Protein AF-A0A2P8WFS4-F1 (afdb_monomer)

Sequence (66 aa):
MNGEHYQETLWVLIKAYFQQPLFDQNQLPTFNPLTFRRHYRIQYLEHCWQLDYEIERRRLQLEDHW

pLDDT: mean 72.25, std 11.4, range [50.72, 92.56]

Radius of gyration: 18.38 Å; Cα contacts (8 Å, |Δi|>4): 11; chains: 1; bounding box: 33×27×58 Å

Mean predicted aligned error: 11.96 Å

Foldseek 3Di:
DPPVVVVVVVVVVVVVVCPPPLHDPPDDDDPPVVVNVVVSVVSVVVVVVVVVVVVVVVVVVVVVVD

Secondary structure (DSSP, 8-state):
--HHHHHHHHHHHHHHHHTSTTS-TTS-----HHHHHHHHHHHHHHHHHHHHHHHHHHHHHHHHT-

Solvent-accessible surface area (backbone atoms only — not comparable to full-atom values): 3937 Å² total; per-residue (Å²): 134,68,66,65,62,49,51,53,52,50,51,50,52,53,50,57,59,57,64,36,94,75,44,64,85,85,60,79,85,64,87,47,70,71,60,36,55,54,51,50,52,50,46,47,51,53,49,53,49,52,51,53,51,53,51,51,51,52,49,50,55,51,61,77,72,109

Structure (mmCIF, N/CA/C/O backbone):
data_AF-A0A2P8WFS4-F1
#
_entry.id   AF-A0A2P8WFS4-F1
#
loop_
_atom_site.group_PDB
_atom_site.id
_atom_site.type_symbol
_atom_site.label_atom_id
_atom_site.label_alt_id
_atom_site.label_comp_id
_atom_site.label_asym_id
_atom_site.label_entity_id
_atom_site.label_seq_id
_atom_site.pdbx_PDB_ins_code
_atom_site.Cartn_x
_atom_site.Cartn_y
_atom_site.Cartn_z
_atom_site.occupancy
_atom_site.B_iso_or_equiv
_atom_site.auth_seq_id
_atom_site.auth_comp_id
_atom_site.auth_asym_id
_atom_site.auth_atom_id
_atom_site.pdbx_PDB_model_num
ATOM 1 N N . MET A 1 1 ? -3.303 17.440 34.434 1.00 50.72 1 MET A N 1
ATOM 2 C CA . MET A 1 1 ? -2.780 17.933 33.141 1.00 50.72 1 MET A CA 1
ATOM 3 C C . MET A 1 1 ? -1.909 16.906 32.391 1.00 50.72 1 MET A C 1
ATOM 5 O O . MET A 1 1 ? -1.192 17.301 31.491 1.00 50.72 1 MET A O 1
ATOM 9 N N . ASN A 1 2 ? -1.984 15.594 32.685 1.00 56.03 2 ASN A N 1
ATOM 10 C CA . ASN A 1 2 ? -1.197 14.566 31.964 1.00 56.03 2 ASN A CA 1
ATOM 11 C C . ASN A 1 2 ? -2.031 13.710 30.988 1.00 56.03 2 ASN A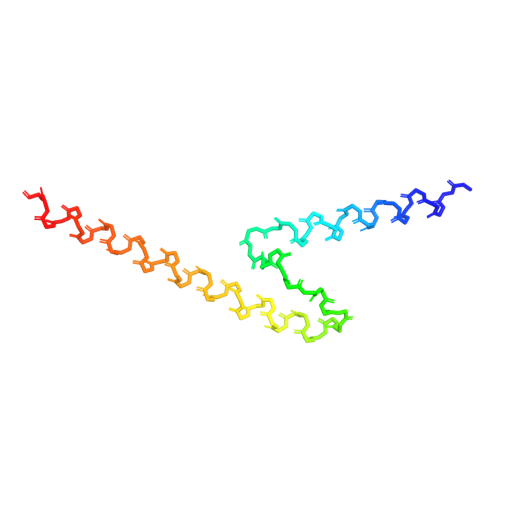 C 1
ATOM 13 O O . ASN A 1 2 ? -1.467 12.983 30.179 1.00 56.03 2 ASN A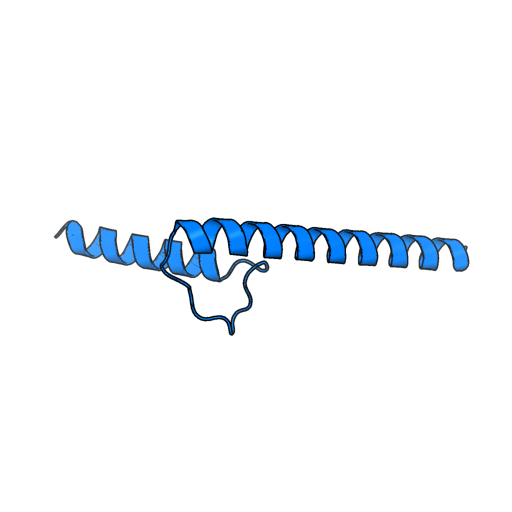 O 1
ATOM 17 N N . GLY A 1 3 ? -3.366 13.767 31.069 1.00 54.94 3 GLY A N 1
ATOM 18 C CA . GLY A 1 3 ? -4.261 12.963 30.225 1.00 54.94 3 GLY A CA 1
ATOM 19 C C . GLY A 1 3 ? -4.478 13.543 28.825 1.00 54.94 3 GLY A C 1
ATOM 20 O O . GLY A 1 3 ? -4.532 12.790 27.859 1.00 54.94 3 GLY A O 1
ATOM 21 N N . GLU A 1 4 ? -4.537 14.871 28.706 1.00 59.91 4 GLU A N 1
ATOM 22 C CA . GLU A 1 4 ? -4.763 15.567 27.427 1.00 59.91 4 GLU A CA 1
ATOM 23 C C . GLU A 1 4 ? -3.572 15.386 26.477 1.00 59.91 4 GLU A C 1
ATOM 25 O O . GLU A 1 4 ? -3.743 15.014 25.320 1.00 59.91 4 GLU A O 1
ATOM 30 N N . HIS A 1 5 ? -2.349 15.487 27.005 1.00 58.75 5 HIS A N 1
ATOM 31 C CA . HIS A 1 5 ? -1.125 15.298 26.225 1.00 58.75 5 HIS A CA 1
ATOM 32 C C . HIS A 1 5 ? -0.972 13.861 25.689 1.00 58.75 5 HIS A C 1
ATOM 34 O O . HIS A 1 5 ? -0.463 13.638 24.587 1.00 58.75 5 HIS A O 1
ATOM 40 N N . TYR A 1 6 ? -1.448 12.870 26.452 1.00 59.66 6 TYR A N 1
ATOM 41 C CA . TYR A 1 6 ? -1.452 11.467 26.036 1.00 59.66 6 TYR A CA 1
ATOM 42 C C . TYR A 1 6 ? -2.467 11.212 24.915 1.00 59.66 6 TYR A C 1
ATOM 44 O O . TYR A 1 6 ? -2.167 10.497 23.958 1.00 59.66 6 TYR A O 1
ATOM 52 N N . GLN A 1 7 ? -3.649 11.828 24.999 1.00 62.22 7 GLN A N 1
ATOM 53 C CA . GLN A 1 7 ? -4.674 11.728 23.961 1.00 62.22 7 GLN A CA 1
ATOM 54 C C . GLN A 1 7 ? -4.215 12.364 22.646 1.00 62.22 7 GLN A C 1
ATOM 56 O O . GLN A 1 7 ? -4.371 11.748 21.594 1.00 62.22 7 GLN A O 1
ATOM 61 N N . GLU A 1 8 ? -3.591 13.541 22.693 1.00 69.50 8 GLU A N 1
ATOM 62 C CA . GLU A 1 8 ? -3.002 14.177 21.508 1.00 69.50 8 GLU A CA 1
ATOM 63 C C . GLU A 1 8 ? -1.919 13.304 20.866 1.00 69.50 8 GLU A C 1
ATOM 65 O O . GLU A 1 8 ? -1.930 13.081 19.655 1.00 69.50 8 GLU A O 1
ATOM 70 N N . THR A 1 9 ? -1.026 12.737 21.681 1.00 73.12 9 THR A N 1
ATOM 71 C CA . THR A 1 9 ? 0.037 11.842 21.198 1.00 73.12 9 THR A CA 1
ATOM 72 C C . THR A 1 9 ? -0.543 10.592 20.530 1.00 73.12 9 THR A C 1
ATOM 74 O O . THR A 1 9 ? -0.085 10.183 19.463 1.00 73.12 9 THR A O 1
ATOM 77 N N . LEU A 1 10 ? -1.591 10.005 21.112 1.00 73.44 10 LEU A N 1
ATOM 78 C CA . LEU A 1 10 ? -2.271 8.842 20.546 1.00 73.44 10 LEU A CA 1
ATOM 79 C C . LEU A 1 10 ? -2.914 9.166 19.189 1.00 73.44 10 LEU A C 1
ATOM 81 O O . LEU A 1 10 ? -2.777 8.390 18.246 1.00 73.44 10 LEU A O 1
ATOM 85 N N . TRP A 1 11 ? -3.559 10.326 19.059 1.00 72.62 11 TRP A N 1
ATOM 86 C CA . TRP A 1 11 ? -4.150 10.767 17.795 1.00 72.62 11 TRP A CA 1
ATOM 87 C C . TRP A 1 11 ? -3.109 11.011 16.704 1.00 72.62 11 TRP A C 1
ATOM 89 O O . TRP A 1 11 ? -3.335 10.630 15.554 1.00 72.62 11 TRP A O 1
ATOM 99 N N . VAL A 1 12 ? -1.955 11.586 17.052 1.00 76.44 12 VAL A N 1
ATOM 100 C CA . VAL A 1 12 ? -0.834 11.766 16.117 1.00 76.44 12 VAL A CA 1
ATOM 101 C C . VAL A 1 12 ? -0.314 10.417 15.624 1.00 76.44 12 VAL A C 1
ATOM 103 O O . VAL A 1 12 ? -0.129 10.244 14.421 1.00 76.44 12 VAL A O 1
ATOM 106 N N . LEU A 1 13 ? -0.139 9.442 16.520 1.00 74.44 13 LEU A N 1
ATOM 107 C CA . LEU A 1 13 ? 0.323 8.099 16.159 1.00 74.44 13 LEU A CA 1
ATOM 108 C C . LEU A 1 13 ? -0.681 7.361 15.271 1.00 74.44 13 LEU A C 1
ATOM 110 O O . LEU A 1 13 ? -0.290 6.766 14.270 1.00 74.44 13 LEU A O 1
ATOM 114 N N . ILE A 1 14 ? -1.973 7.440 15.596 1.00 73.81 14 ILE A N 1
ATOM 115 C CA . ILE A 1 14 ? -3.044 6.859 14.779 1.00 73.81 14 ILE A CA 1
ATOM 116 C C . ILE A 1 14 ? -3.041 7.495 13.385 1.00 73.81 14 ILE A C 1
ATOM 118 O O . ILE A 1 14 ? -3.071 6.785 12.383 1.00 73.81 14 ILE A O 1
ATOM 122 N N . LYS A 1 15 ? -2.944 8.825 13.302 1.00 72.62 15 LYS A N 1
ATOM 123 C CA . LYS A 1 15 ? -2.921 9.544 12.025 1.00 72.62 15 LYS A CA 1
ATOM 124 C C . LYS A 1 15 ? -1.690 9.192 11.189 1.00 72.62 15 LYS A C 1
ATOM 126 O O . LYS A 1 15 ? -1.839 8.901 10.010 1.00 72.62 15 LYS A O 1
ATOM 131 N N . ALA A 1 16 ? -0.502 9.173 11.792 1.00 72.50 16 ALA A N 1
ATOM 132 C CA . ALA A 1 16 ? 0.738 8.799 11.113 1.00 72.50 16 ALA A CA 1
ATOM 133 C C . ALA A 1 16 ? 0.693 7.352 10.602 1.00 72.50 16 ALA A C 1
ATOM 135 O O . ALA A 1 16 ? 1.174 7.061 9.510 1.00 72.50 16 ALA A O 1
ATOM 136 N N . TYR 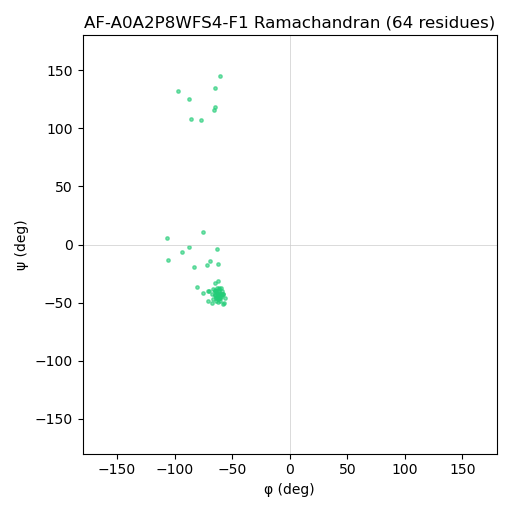A 1 17 ? 0.071 6.455 11.368 1.00 68.94 17 TYR A N 1
ATOM 137 C CA . TYR A 1 17 ? -0.142 5.076 10.959 1.00 68.94 17 TYR A CA 1
ATOM 138 C C . TYR A 1 17 ? -1.059 4.991 9.729 1.00 68.94 17 TYR A C 1
ATOM 140 O O . TYR A 1 17 ? -0.661 4.398 8.736 1.00 68.94 17 TYR A O 1
ATOM 148 N N . PHE A 1 18 ? -2.204 5.682 9.721 1.00 67.69 18 PHE A N 1
ATOM 149 C CA . PHE A 1 18 ? -3.102 5.743 8.554 1.00 67.69 18 PHE A CA 1
ATOM 150 C C . PHE A 1 18 ? -2.546 6.523 7.351 1.00 67.69 18 PHE A C 1
ATOM 152 O O . PHE A 1 18 ? -3.087 6.419 6.257 1.00 67.69 18 PHE A O 1
ATOM 159 N N . GLN A 1 19 ? -1.476 7.299 7.527 1.00 70.88 19 GLN A N 1
ATOM 160 C CA . GLN A 1 19 ? -0.783 8.001 6.440 1.00 70.88 19 GLN A CA 1
ATOM 161 C C . GLN A 1 19 ? 0.298 7.155 5.757 1.00 70.88 19 GLN A C 1
ATOM 163 O O . GLN A 1 19 ? 0.935 7.632 4.816 1.00 70.88 19 GLN A O 1
ATOM 168 N N . GLN A 1 20 ? 0.538 5.922 6.211 1.00 67.75 20 GLN A N 1
ATOM 169 C CA . GLN A 1 20 ? 1.471 5.032 5.530 1.00 67.75 20 GLN A CA 1
ATOM 170 C C . GLN A 1 20 ? 0.987 4.762 4.095 1.00 67.75 20 GLN A C 1
ATOM 172 O O . GLN A 1 20 ? -0.215 4.619 3.879 1.00 67.75 20 GLN A O 1
ATOM 177 N N . PRO A 1 21 ? 1.903 4.623 3.118 1.00 64.81 21 PRO A N 1
ATOM 178 C CA . PRO A 1 21 ? 1.571 4.443 1.695 1.00 64.81 21 PRO A CA 1
ATOM 179 C C . PRO A 1 21 ? 0.794 3.150 1.388 1.00 64.81 21 PRO A C 1
ATOM 181 O O . PRO A 1 21 ? 0.401 2.910 0.254 1.00 64.81 21 PRO A O 1
ATOM 184 N N . LEU A 1 22 ? 0.590 2.322 2.410 1.00 63.97 22 LEU A N 1
ATOM 185 C CA . LEU A 1 22 ? -0.174 1.083 2.393 1.00 63.97 22 LEU A CA 1
ATOM 186 C C . LEU A 1 22 ? -1.681 1.303 2.562 1.00 63.97 22 LEU A C 1
ATOM 188 O O . LEU A 1 22 ? -2.458 0.406 2.248 1.00 63.97 22 LEU A O 1
ATOM 192 N N . PHE A 1 23 ? -2.095 2.455 3.091 1.00 63.06 23 PHE A N 1
ATOM 193 C CA . PHE A 1 23 ? -3.499 2.774 3.303 1.00 63.06 23 PHE A CA 1
ATOM 194 C C . PHE A 1 23 ? -4.027 3.620 2.148 1.00 63.06 23 PHE A C 1
ATOM 196 O O . PHE A 1 23 ? -3.429 4.631 1.776 1.00 63.06 23 PHE A O 1
ATOM 203 N N . ASP A 1 24 ? -5.186 3.233 1.617 1.00 65.19 24 ASP A N 1
ATOM 204 C CA . ASP A 1 24 ? -5.962 4.125 0.766 1.00 65.19 24 ASP A CA 1
ATOM 205 C C . ASP A 1 24 ? -6.419 5.320 1.614 1.00 65.19 24 ASP A C 1
ATOM 207 O O . ASP A 1 24 ? -7.152 5.170 2.595 1.00 65.19 24 ASP A O 1
ATOM 211 N N . GLN A 1 25 ? -5.974 6.518 1.231 1.00 66.25 25 GLN A N 1
ATOM 212 C CA . GLN A 1 25 ? -6.299 7.766 1.923 1.00 66.25 25 GLN A CA 1
ATOM 213 C C . GLN A 1 25 ? -7.804 8.077 1.904 1.00 66.25 25 GLN A C 1
ATOM 215 O O . GLN A 1 25 ? -8.270 8.886 2.706 1.00 66.25 25 GLN A O 1
ATOM 220 N N . ASN A 1 26 ? -8.565 7.430 1.017 1.00 67.88 26 ASN A N 1
ATOM 221 C CA . ASN A 1 26 ? -10.013 7.579 0.905 1.00 67.88 26 ASN A CA 1
ATOM 222 C C . ASN A 1 26 ? -10.795 6.537 1.719 1.00 67.88 26 ASN A C 1
ATOM 224 O O . ASN A 1 26 ? -12.023 6.616 1.802 1.00 67.88 26 ASN A O 1
ATOM 228 N N . GLN A 1 27 ? -10.121 5.554 2.318 1.00 63.06 27 GLN A N 1
ATOM 229 C CA . GLN A 1 27 ? -10.780 4.488 3.056 1.00 63.06 27 GLN A CA 1
ATOM 230 C C . GLN A 1 27 ? -11.015 4.891 4.516 1.00 63.06 27 GLN A C 1
ATOM 232 O O . GLN A 1 27 ? -10.093 5.247 5.250 1.00 63.06 27 GLN A O 1
ATOM 237 N N . LEU A 1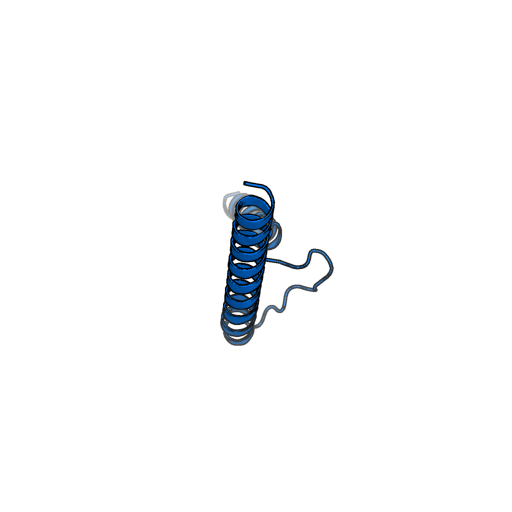 28 ? -12.272 4.804 4.965 1.00 61.31 28 LEU A N 1
ATOM 238 C CA . LEU A 1 28 ? -12.613 5.074 6.360 1.00 61.31 28 LEU A CA 1
ATOM 239 C C . LEU A 1 28 ? -11.954 4.036 7.287 1.00 61.31 28 LEU A C 1
ATOM 241 O O . LEU A 1 28 ? -12.032 2.831 7.020 1.00 61.31 28 LEU A O 1
ATOM 245 N N . PRO A 1 29 ? -11.344 4.468 8.405 1.00 58.91 29 PRO A N 1
ATOM 246 C CA . PRO A 1 29 ? -10.699 3.561 9.338 1.00 58.91 29 PRO A CA 1
ATOM 247 C C . PRO A 1 29 ? -11.734 2.644 9.999 1.00 58.91 29 PRO A C 1
ATOM 249 O O . PRO A 1 29 ? -12.610 3.081 10.747 1.00 58.91 29 PRO A O 1
ATOM 252 N N . THR A 1 30 ? -11.629 1.339 9.743 1.00 58.78 30 THR A N 1
ATOM 253 C CA . THR A 1 30 ? -12.467 0.338 10.418 1.00 58.78 30 THR A CA 1
ATOM 254 C C . THR A 1 30 ? -11.937 0.101 11.835 1.00 58.78 30 THR A C 1
ATOM 256 O O . THR A 1 30 ? -10.916 -0.557 12.016 1.00 58.78 30 THR A O 1
ATOM 259 N N . PHE A 1 31 ? -12.640 0.588 12.859 1.00 58.78 31 PHE A N 1
ATOM 260 C CA . PHE A 1 31 ? -12.224 0.484 14.270 1.00 58.78 31 PHE A CA 1
ATOM 261 C C . PHE A 1 31 ? -12.397 -0.907 14.910 1.00 58.78 31 PHE A C 1
ATOM 263 O O . PHE A 1 31 ? -12.262 -1.044 16.122 1.00 58.78 31 PHE A O 1
ATOM 270 N N . ASN A 1 32 ? -12.684 -1.961 14.138 1.00 64.12 32 ASN A N 1
ATOM 271 C CA . ASN A 1 32 ? -12.682 -3.330 14.658 1.00 64.12 32 ASN A CA 1
ATOM 272 C C . ASN A 1 32 ? -11.249 -3.893 14.586 1.00 64.12 32 ASN A C 1
ATOM 274 O O . ASN A 1 32 ? -10.817 -4.229 13.485 1.00 64.12 32 ASN A O 1
ATOM 278 N N . PRO A 1 33 ? -10.523 -4.075 15.706 1.00 57.88 33 PRO A N 1
ATOM 279 C CA . PRO A 1 33 ? -9.094 -4.409 15.683 1.00 57.88 33 PRO A CA 1
ATOM 280 C C . PRO A 1 33 ? -8.773 -5.747 15.000 1.00 57.88 33 PRO A C 1
ATOM 282 O O . PRO A 1 33 ? -7.721 -5.901 14.378 1.00 57.88 33 PRO A O 1
ATOM 285 N N . LEU A 1 34 ? -9.683 -6.723 15.084 1.00 60.88 34 LEU A N 1
ATOM 286 C CA . LEU A 1 34 ? -9.514 -8.041 14.464 1.00 60.88 34 LEU A CA 1
ATOM 287 C C . LEU A 1 34 ? -9.724 -7.979 12.950 1.00 60.88 34 LEU A C 1
ATOM 289 O O . LEU A 1 34 ? -8.955 -8.562 12.182 1.00 60.88 34 LEU A O 1
ATOM 293 N N . THR A 1 35 ? -10.743 -7.233 12.525 1.00 59.97 35 THR A 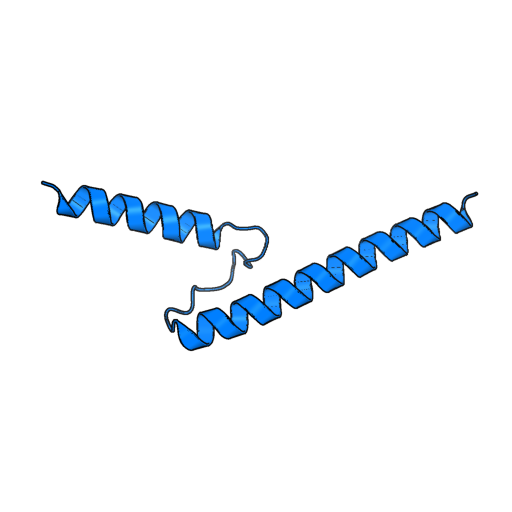N 1
ATOM 294 C CA . THR A 1 35 ? -11.047 -7.026 11.102 1.00 59.97 35 THR A CA 1
ATOM 295 C C . THR A 1 35 ? -9.991 -6.135 10.455 1.00 59.97 35 THR A C 1
ATOM 297 O O . THR A 1 35 ? -9.506 -6.442 9.370 1.00 59.97 35 THR A O 1
ATOM 300 N N . PHE A 1 36 ? -9.552 -5.107 11.182 1.00 63.62 36 PHE A N 1
ATOM 301 C CA . PHE A 1 36 ? -8.480 -4.197 10.813 1.00 63.62 36 PHE A CA 1
ATOM 302 C C . PHE A 1 36 ? -7.175 -4.950 10.545 1.00 63.62 36 PHE A C 1
ATOM 304 O O . PHE A 1 36 ? -6.597 -4.820 9.472 1.00 63.62 36 PHE A O 1
ATOM 311 N N . ARG A 1 37 ? -6.751 -5.830 11.464 1.00 67.19 37 ARG A N 1
ATOM 312 C CA . ARG A 1 37 ? -5.511 -6.607 11.307 1.00 67.19 37 ARG A CA 1
ATOM 313 C C . ARG A 1 37 ? -5.537 -7.530 10.088 1.00 67.19 37 ARG A C 1
ATOM 315 O O . ARG A 1 37 ? -4.511 -7.692 9.430 1.00 67.19 37 ARG A O 1
ATOM 322 N N . ARG A 1 38 ? -6.675 -8.174 9.805 1.00 71.94 38 ARG A N 1
ATOM 323 C CA . ARG A 1 38 ? -6.811 -9.066 8.643 1.00 71.94 38 ARG A CA 1
ATOM 324 C C . ARG A 1 38 ? -6.816 -8.272 7.341 1.00 71.94 38 ARG A C 1
ATOM 326 O O . ARG A 1 38 ? -6.076 -8.630 6.434 1.00 71.94 38 ARG A O 1
ATOM 333 N N . HIS A 1 39 ? -7.622 -7.218 7.270 1.00 70.31 39 HIS A N 1
ATOM 334 C CA . HIS A 1 39 ? -7.732 -6.378 6.083 1.00 70.31 39 HIS A CA 1
ATOM 335 C C . HIS A 1 39 ? -6.392 -5.711 5.749 1.00 70.31 39 HIS A C 1
ATOM 337 O O . HIS A 1 39 ? -5.910 -5.849 4.632 1.00 70.31 39 HIS A O 1
ATOM 343 N N . TYR A 1 40 ? -5.723 -5.146 6.759 1.00 70.25 40 TYR A N 1
ATOM 344 C CA . TYR A 1 40 ? -4.386 -4.565 6.634 1.00 70.25 40 TYR A CA 1
ATOM 345 C C . TYR A 1 40 ? -3.358 -5.555 6.080 1.00 70.25 40 TYR A C 1
ATOM 347 O O . TYR A 1 40 ? -2.588 -5.230 5.185 1.00 70.25 40 TYR A O 1
ATOM 355 N N . ARG A 1 41 ? -3.340 -6.792 6.594 1.00 73.75 41 ARG A N 1
ATOM 356 C CA . ARG A 1 41 ? -2.407 -7.821 6.111 1.00 73.75 41 ARG A CA 1
ATOM 357 C C . ARG A 1 41 ? -2.648 -8.186 4.652 1.00 73.75 41 ARG A C 1
ATOM 359 O O . ARG A 1 41 ? -1.681 -8.436 3.948 1.00 73.75 41 ARG A O 1
ATOM 366 N N . ILE A 1 42 ? -3.906 -8.235 4.222 1.00 79.62 42 ILE A N 1
ATOM 367 C CA . ILE A 1 42 ? -4.249 -8.523 2.827 1.00 79.62 42 ILE A CA 1
ATOM 368 C C . ILE A 1 42 ? -3.796 -7.365 1.935 1.00 79.62 42 ILE A C 1
ATOM 370 O O . ILE A 1 42 ? -3.040 -7.609 1.004 1.00 79.62 42 ILE A O 1
ATOM 374 N N . GLN A 1 43 ? -4.141 -6.121 2.282 1.00 78.56 43 GLN A N 1
ATOM 375 C CA . GLN A 1 43 ? -3.721 -4.933 1.526 1.00 78.56 43 GLN A CA 1
ATOM 376 C C . GLN A 1 43 ? -2.193 -4.804 1.442 1.00 78.56 43 GLN A C 1
ATOM 378 O O . GLN A 1 43 ? -1.649 -4.489 0.389 1.00 78.56 43 GLN A O 1
ATOM 383 N N . TYR A 1 44 ? -1.481 -5.113 2.530 1.00 75.50 44 TYR A N 1
ATOM 384 C CA . TYR A 1 44 ? -0.019 -5.139 2.537 1.00 75.50 44 TYR A CA 1
ATOM 385 C C . TYR A 1 44 ? 0.545 -6.175 1.559 1.00 75.50 44 TYR A C 1
ATOM 387 O O . TYR A 1 44 ? 1.446 -5.865 0.786 1.00 75.50 44 TYR A O 1
ATOM 395 N N . LEU A 1 45 ? 0.001 -7.396 1.565 1.00 80.88 45 LEU A N 1
ATOM 396 C CA . LEU A 1 45 ? 0.428 -8.451 0.644 1.00 80.88 45 LEU A CA 1
ATOM 397 C C . LEU A 1 45 ? 0.113 -8.101 -0.815 1.00 80.88 45 LEU A C 1
ATOM 399 O O . LEU A 1 45 ? 0.944 -8.351 -1.682 1.00 80.88 45 LEU A O 1
ATOM 403 N N . GLU A 1 46 ? -1.046 -7.499 -1.085 1.00 84.44 46 GLU A N 1
ATOM 404 C CA . GLU A 1 46 ? -1.417 -7.018 -2.421 1.00 84.44 46 GLU A CA 1
ATOM 405 C C . GLU A 1 46 ? -0.457 -5.927 -2.911 1.00 84.44 46 GLU A C 1
ATOM 407 O O . GLU A 1 46 ? 0.004 -5.983 -4.050 1.00 84.44 46 GLU A O 1
ATOM 412 N N . HIS A 1 47 ? -0.089 -4.979 -2.045 1.00 79.94 47 HIS A N 1
ATOM 413 C CA . HIS A 1 47 ? 0.887 -3.943 -2.375 1.00 79.94 47 HIS A CA 1
ATOM 414 C C . HIS A 1 47 ? 2.283 -4.521 -2.647 1.00 79.94 47 HIS A C 1
ATOM 416 O O . HIS A 1 47 ? 2.909 -4.169 -3.646 1.00 79.94 47 HIS A O 1
ATOM 422 N N . CYS A 1 48 ? 2.763 -5.443 -1.804 1.00 80.56 48 CYS A N 1
ATOM 423 C CA . CYS A 1 48 ? 4.030 -6.140 -2.040 1.00 80.56 48 CYS A CA 1
ATOM 424 C C . CYS A 1 48 ? 4.023 -6.887 -3.379 1.00 80.56 48 CYS A C 1
ATOM 426 O O . CYS A 1 48 ? 4.986 -6.783 -4.132 1.00 80.56 48 CYS A O 1
ATOM 428 N N . TRP A 1 49 ? 2.923 -7.571 -3.712 1.00 84.00 49 TRP A N 1
ATOM 429 C CA . TRP A 1 49 ? 2.784 -8.247 -5.002 1.00 84.00 49 TRP A CA 1
ATOM 430 C C . TRP A 1 49 ? 2.883 -7.252 -6.163 1.00 84.00 49 TRP A C 1
ATOM 432 O O . TRP A 1 49 ? 3.627 -7.483 -7.114 1.00 84.00 49 TRP A O 1
ATOM 442 N N . GLN A 1 50 ? 2.151 -6.136 -6.104 1.00 87.62 50 GLN A N 1
ATOM 443 C CA . GLN A 1 50 ? 2.186 -5.114 -7.155 1.00 87.62 50 GLN A CA 1
ATOM 444 C C . GLN A 1 50 ? 3.601 -4.569 -7.378 1.00 87.62 50 GLN A C 1
ATOM 446 O O . GLN A 1 50 ? 4.030 -4.449 -8.525 1.00 87.62 50 GLN A O 1
ATOM 451 N N . LEU A 1 51 ? 4.341 -4.303 -6.298 1.00 84.75 51 LEU A N 1
ATOM 452 C CA . LEU A 1 51 ? 5.731 -3.858 -6.379 1.00 84.75 51 LEU A CA 1
ATOM 453 C C . LEU A 1 51 ? 6.634 -4.901 -7.043 1.00 84.75 51 LEU A C 1
ATOM 455 O O . LEU A 1 51 ? 7.381 -4.550 -7.95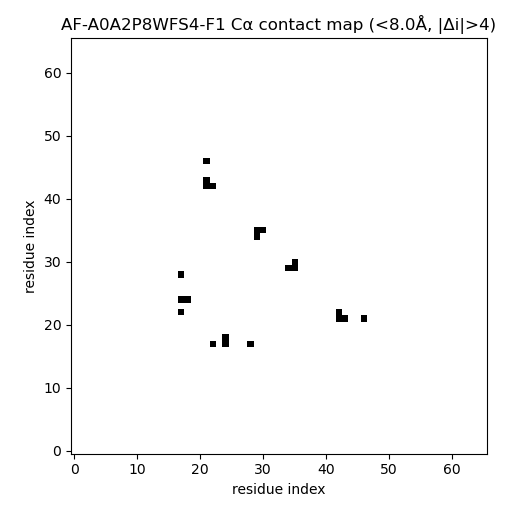5 1.00 84.75 51 LEU A O 1
ATOM 459 N N . ASP A 1 52 ? 6.539 -6.170 -6.640 1.00 89.19 52 ASP A N 1
ATOM 460 C CA . ASP A 1 52 ? 7.323 -7.254 -7.245 1.00 89.19 52 ASP A CA 1
ATOM 461 C C . ASP A 1 52 ? 7.030 -7.381 -8.747 1.00 89.19 52 ASP A C 1
ATOM 463 O O . ASP A 1 52 ? 7.948 -7.499 -9.561 1.00 89.19 52 ASP A O 1
ATOM 467 N N . TYR A 1 53 ? 5.756 -7.280 -9.138 1.00 91.69 53 TYR A N 1
ATOM 468 C CA . TYR A 1 53 ? 5.354 -7.295 -10.544 1.00 91.69 53 TYR A CA 1
ATOM 469 C C . TYR A 1 53 ? 5.938 -6.114 -11.333 1.00 91.69 53 TYR A C 1
ATOM 471 O O . TYR A 1 53 ? 6.442 -6.296 -12.442 1.00 91.69 53 TYR A O 1
ATOM 479 N N . GLU A 1 54 ? 5.888 -4.898 -10.785 1.00 92.56 54 GLU A N 1
ATOM 480 C CA . GLU A 1 54 ? 6.462 -3.721 -11.440 1.00 92.56 54 GLU A CA 1
ATOM 481 C C . GLU A 1 54 ? 7.981 -3.817 -11.587 1.00 92.56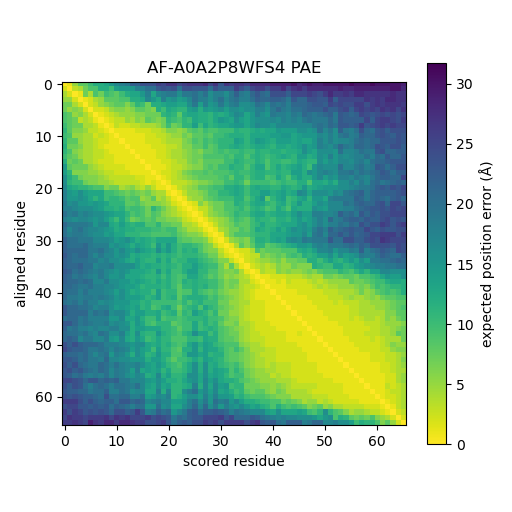 54 GLU A C 1
ATOM 483 O O . GLU A 1 54 ? 8.518 -3.427 -12.627 1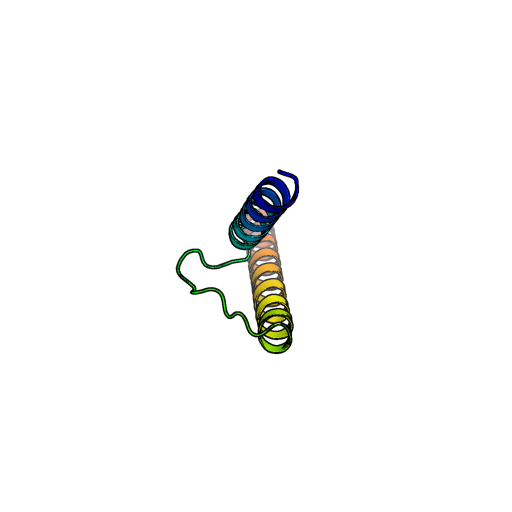.00 92.56 54 GLU A O 1
ATOM 488 N N . ILE A 1 55 ? 8.673 -4.337 -10.570 1.00 90.00 55 ILE A N 1
ATOM 489 C CA . ILE A 1 55 ? 10.120 -4.560 -10.605 1.00 90.00 55 ILE A CA 1
ATOM 490 C C . ILE A 1 55 ? 10.464 -5.559 -11.707 1.00 90.00 55 ILE A C 1
ATOM 492 O O . ILE A 1 55 ? 11.315 -5.266 -12.548 1.00 90.00 55 ILE A O 1
ATOM 496 N N . GLU A 1 56 ? 9.776 -6.699 -11.751 1.00 91.81 56 GLU A N 1
ATOM 497 C CA . GLU A 1 56 ? 10.035 -7.735 -12.749 1.00 91.81 56 GLU A CA 1
ATOM 498 C C . GLU A 1 56 ? 9.720 -7.247 -14.166 1.00 91.81 56 GLU A C 1
ATOM 500 O O . GLU A 1 56 ? 10.498 -7.456 -15.095 1.00 91.81 56 GLU A O 1
ATOM 505 N N . ARG A 1 57 ? 8.632 -6.489 -14.335 1.00 91.19 57 ARG A N 1
ATOM 506 C CA . ARG A 1 57 ? 8.312 -5.842 -15.610 1.00 91.19 57 ARG A CA 1
ATOM 507 C C . ARG A 1 57 ? 9.427 -4.896 -16.061 1.00 91.19 57 ARG A C 1
A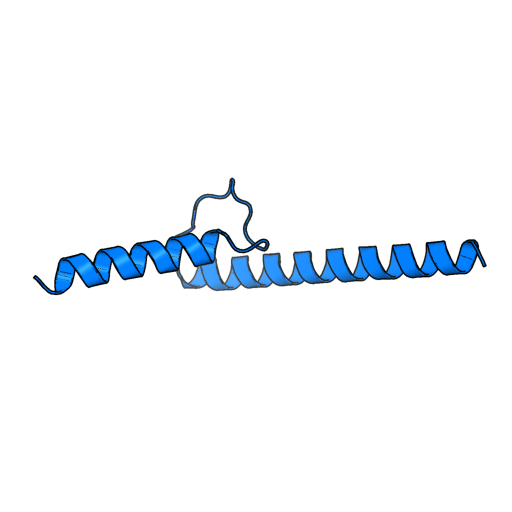TOM 509 O O . ARG A 1 57 ? 9.774 -4.898 -17.239 1.00 91.19 57 ARG A O 1
ATOM 516 N N . ARG A 1 58 ? 9.986 -4.087 -15.154 1.00 89.94 58 ARG A N 1
ATOM 517 C CA . ARG A 1 58 ? 11.113 -3.192 -15.470 1.00 89.94 58 ARG A CA 1
ATOM 518 C C . ARG A 1 58 ? 12.381 -3.980 -15.796 1.00 89.94 58 ARG A C 1
ATOM 520 O O . ARG A 1 58 ? 13.090 -3.583 -16.713 1.00 89.94 58 ARG A O 1
ATOM 527 N N . ARG A 1 59 ? 12.654 -5.087 -15.093 1.00 91.19 59 ARG A N 1
ATOM 528 C CA . ARG A 1 59 ? 13.777 -5.991 -15.399 1.00 91.19 59 ARG A CA 1
ATOM 529 C C . ARG A 1 59 ? 13.675 -6.515 -16.829 1.00 91.19 59 ARG A C 1
ATOM 531 O O . ARG A 1 59 ? 14.622 -6.352 -17.586 1.00 91.19 59 ARG A O 1
ATOM 538 N N . LEU A 1 60 ? 12.514 -7.051 -17.208 1.00 89.88 60 LEU A N 1
ATOM 539 C CA . LEU A 1 60 ? 12.263 -7.567 -18.558 1.00 89.88 60 LEU A CA 1
ATOM 540 C C . LEU A 1 60 ? 12.393 -6.476 -19.629 1.00 89.88 60 LEU A C 1
ATOM 542 O O . LEU A 1 60 ? 13.023 -6.699 -20.652 1.00 89.88 60 LEU A O 1
ATOM 546 N N . GLN A 1 61 ? 11.868 -5.272 -19.378 1.00 87.94 61 GLN A N 1
ATOM 547 C CA . GLN A 1 61 ? 12.039 -4.140 -20.298 1.00 87.94 61 GLN A CA 1
ATOM 548 C C . GLN A 1 61 ? 13.505 -3.750 -20.490 1.00 87.94 61 GLN A C 1
ATOM 550 O O . GLN A 1 61 ? 13.893 -3.370 -21.588 1.00 87.94 61 GLN A O 1
ATOM 555 N N . LEU A 1 62 ? 14.311 -3.801 -19.428 1.00 86.75 62 LEU A N 1
ATOM 556 C CA . LEU A 1 62 ? 15.743 -3.565 -19.548 1.00 86.75 62 LEU A CA 1
ATOM 557 C C . LEU A 1 62 ? 16.392 -4.686 -20.364 1.00 86.75 62 LEU A C 1
ATOM 559 O O . LEU A 1 62 ? 17.125 -4.377 -21.289 1.00 86.75 62 LEU A O 1
ATOM 563 N N . GLU A 1 63 ? 16.083 -5.952 -20.085 1.00 81.44 63 GLU A N 1
ATOM 564 C CA . GLU A 1 63 ? 16.621 -7.101 -20.831 1.00 81.44 63 GLU A CA 1
ATOM 565 C C . GLU A 1 63 ? 16.273 -7.076 -22.326 1.00 81.44 63 GLU A C 1
ATOM 567 O O . GLU A 1 63 ? 17.134 -7.392 -23.137 1.00 81.44 63 GLU A O 1
ATOM 572 N N . ASP A 1 64 ? 15.071 -6.632 -22.702 1.00 74.12 64 ASP A N 1
ATOM 573 C CA . ASP A 1 64 ? 14.653 -6.488 -24.107 1.00 74.12 64 ASP A CA 1
ATOM 574 C C . ASP A 1 64 ? 15.343 -5.315 -24.841 1.00 74.12 64 ASP A C 1
ATOM 576 O O . ASP A 1 64 ? 15.313 -5.241 -26.073 1.00 74.12 64 ASP A O 1
ATOM 580 N N . HIS A 1 65 ? 15.927 -4.363 -24.104 1.00 65.88 65 HIS A N 1
ATOM 581 C CA . HIS A 1 65 ? 16.601 -3.174 -24.642 1.00 65.88 65 HIS A CA 1
ATOM 582 C C . HIS A 1 65 ? 18.139 -3.226 -24.540 1.00 65.88 65 HIS A C 1
ATOM 584 O O . HIS A 1 65 ? 18.794 -2.233 -24.875 1.00 65.88 65 HIS A O 1
ATOM 590 N N . TRP A 1 66 ? 18.702 -4.358 -24.104 1.00 50.94 66 TRP A N 1
ATOM 591 C CA . TRP A 1 66 ? 20.132 -4.691 -24.171 1.00 50.94 66 TRP A CA 1
ATOM 592 C C . TRP A 1 66 ? 20.436 -5.581 -25.380 1.00 50.94 66 TRP A C 1
ATOM 594 O O . TRP A 1 66 ? 21.530 -5.398 -25.963 1.00 50.94 66 TRP A O 1
#